Protein AF-A0ABD1GM63-F1 (afdb_monomer_lite)

Sequence (135 aa):
MFGDVVAFDFKYNTNMYCMIFTQFTGKDNHGKPVTFAAGFCNTDRLCDFANGIKDLYNSLESGTTPTYALDKRRMVEDFYGMARLELVEVHPPEVVKTKGSYSSKGSRIISQREKAISEFNKPLRMCDMPRAWPS

Radius of gyration: 27.76 Å; chains: 1; bounding box: 58×45×94 Å

Structure (mmCIF, N/CA/C/O backbone):
data_AF-A0ABD1GM63-F1
#
_entry.id   AF-A0ABD1GM63-F1
#
loop_
_atom_site.group_PDB
_atom_site.id
_atom_site.type_symbol
_atom_site.label_atom_id
_atom_site.label_alt_id
_atom_site.label_comp_id
_atom_site.label_asym_id
_atom_site.label_entity_id
_atom_site.label_seq_id
_atom_site.pdbx_PDB_ins_code
_atom_site.Cartn_x
_atom_site.Cartn_y
_atom_site.Cartn_z
_atom_site.occupancy
_atom_site.B_iso_or_equiv
_atom_site.auth_seq_id
_atom_site.auth_comp_id
_atom_site.auth_asym_id
_atom_site.auth_atom_id
_atom_site.pdbx_PDB_model_num
ATOM 1 N N . MET A 1 1 ? 12.133 14.210 12.722 1.00 48.16 1 MET A N 1
ATOM 2 C CA . MET A 1 1 ? 10.897 13.471 13.047 1.00 48.16 1 MET A CA 1
ATOM 3 C C . MET A 1 1 ? 10.326 13.076 11.695 1.00 48.16 1 MET A C 1
ATOM 5 O O . MET A 1 1 ? 10.149 13.961 10.872 1.00 48.16 1 MET A O 1
ATOM 9 N N . PHE A 1 2 ? 10.212 11.783 11.386 1.00 51.69 2 PHE A N 1
ATOM 10 C CA . PHE A 1 2 ? 9.566 11.355 10.138 1.00 51.69 2 PHE A CA 1
ATOM 11 C C . PHE A 1 2 ? 8.051 11.535 10.311 1.00 51.69 2 PHE A C 1
ATOM 13 O O . PHE A 1 2 ? 7.545 11.158 11.364 1.00 51.69 2 PHE A O 1
ATOM 20 N N . GLY A 1 3 ? 7.332 12.038 9.303 1.00 53.75 3 GLY A N 1
ATOM 21 C CA . GLY A 1 3 ? 5.889 11.767 9.225 1.00 53.75 3 GLY A CA 1
ATOM 22 C C . GLY A 1 3 ? 4.884 12.885 9.523 1.00 53.75 3 GLY A C 1
ATOM 23 O O . GLY A 1 3 ? 3.779 12.554 9.930 1.00 53.75 3 GLY A O 1
ATOM 24 N N . ASP A 1 4 ? 5.166 14.157 9.222 1.00 62.22 4 ASP A N 1
ATOM 25 C CA . ASP A 1 4 ? 4.093 15.181 9.211 1.00 62.22 4 ASP A CA 1
ATOM 26 C C . ASP A 1 4 ? 3.031 14.916 8.127 1.00 62.22 4 ASP A C 1
ATOM 28 O O . ASP A 1 4 ? 1.899 15.386 8.211 1.00 62.22 4 ASP A O 1
ATOM 32 N N . VAL A 1 5 ? 3.393 14.162 7.084 1.00 60.00 5 VAL A N 1
ATOM 33 C CA . VAL A 1 5 ? 2.495 13.804 5.985 1.00 60.00 5 VAL A CA 1
ATOM 34 C C . VAL A 1 5 ? 2.715 12.344 5.614 1.00 60.00 5 VAL A C 1
ATOM 36 O O . VAL A 1 5 ? 3.829 11.947 5.259 1.00 60.00 5 VAL A O 1
ATOM 39 N N . VAL A 1 6 ? 1.635 11.567 5.657 1.00 67.94 6 VAL A N 1
ATOM 40 C CA . VAL A 1 6 ? 1.558 10.207 5.120 1.00 67.94 6 VAL A CA 1
ATOM 41 C C . VAL A 1 6 ? 0.610 10.224 3.926 1.00 67.94 6 VAL A C 1
ATOM 43 O O . VAL A 1 6 ? -0.520 10.693 4.029 1.00 67.94 6 VAL A O 1
ATOM 46 N N . ALA A 1 7 ? 1.077 9.723 2.787 1.00 68.44 7 ALA A N 1
ATOM 47 C CA . ALA A 1 7 ? 0.299 9.571 1.568 1.00 68.44 7 ALA A CA 1
ATOM 48 C C . ALA A 1 7 ? 0.040 8.089 1.277 1.00 68.44 7 ALA A C 1
ATOM 50 O O . ALA A 1 7 ? 0.930 7.244 1.429 1.00 68.44 7 ALA A O 1
ATOM 51 N N . PHE A 1 8 ? -1.181 7.812 0.821 1.00 67.56 8 PHE A N 1
ATOM 52 C CA . PHE A 1 8 ? -1.679 6.492 0.455 1.00 67.56 8 PHE A CA 1
ATOM 53 C C . PHE A 1 8 ? -2.040 6.468 -1.029 1.00 67.56 8 PHE A C 1
ATOM 55 O O . PHE A 1 8 ? -2.782 7.330 -1.496 1.00 67.56 8 PHE A O 1
ATOM 62 N N . ASP A 1 9 ? -1.525 5.479 -1.758 1.00 72.06 9 ASP A N 1
ATOM 63 C CA . ASP A 1 9 ? -1.809 5.264 -3.181 1.00 72.06 9 ASP A CA 1
ATOM 64 C C . ASP A 1 9 ? -2.231 3.807 -3.406 1.00 72.06 9 ASP A C 1
ATOM 66 O O . ASP A 1 9 ? -1.464 2.885 -3.108 1.00 72.06 9 ASP A O 1
ATOM 70 N N . PHE A 1 10 ? -3.444 3.607 -3.931 1.00 66.25 10 PHE A N 1
ATOM 71 C CA . PHE A 1 10 ? -3.928 2.308 -4.393 1.00 66.25 10 PHE A CA 1
ATOM 72 C C . PHE A 1 10 ? -3.545 2.143 -5.861 1.00 66.25 10 PHE A C 1
ATOM 74 O O . PHE A 1 10 ? -3.997 2.904 -6.718 1.00 66.25 10 PHE A O 1
ATOM 81 N N . LYS A 1 11 ? -2.754 1.121 -6.197 1.00 67.56 11 LYS A N 1
ATOM 82 C CA . LYS A 1 11 ? -2.546 0.799 -7.612 1.00 67.56 11 LYS A CA 1
ATOM 83 C C . LYS A 1 11 ? -3.764 0.031 -8.112 1.00 67.56 11 LYS A C 1
ATOM 85 O O . LYS A 1 11 ? -3.974 -1.099 -7.695 1.00 67.56 11 LYS A O 1
ATOM 90 N N . TYR A 1 12 ? -4.529 0.632 -9.028 1.00 53.88 12 TYR A N 1
ATOM 91 C CA . TYR A 1 12 ? -5.763 0.082 -9.626 1.00 53.88 12 TYR A CA 1
ATOM 92 C C . TYR A 1 12 ? -5.629 -1.306 -10.277 1.00 53.88 12 TYR A C 1
ATOM 94 O O . TYR A 1 12 ? -6.626 -1.879 -10.702 1.00 53.88 12 TYR A O 1
ATOM 102 N N . ASN A 1 13 ? -4.415 -1.849 -10.383 1.00 61.97 13 ASN A N 1
ATOM 103 C CA . ASN A 1 13 ? -4.206 -3.185 -10.906 1.00 61.97 13 ASN A CA 1
ATOM 104 C C . ASN A 1 13 ? -4.239 -4.201 -9.760 1.00 61.97 13 ASN A C 1
ATOM 106 O O . ASN A 1 13 ? -3.338 -4.228 -8.917 1.00 61.97 13 ASN A O 1
ATOM 110 N N . THR A 1 14 ? -5.271 -5.038 -9.740 1.00 63.94 14 THR A N 1
ATOM 111 C CA . THR A 1 14 ? -5.342 -6.184 -8.837 1.00 63.94 14 THR A CA 1
ATOM 112 C C . THR A 1 14 ? -4.420 -7.294 -9.338 1.00 63.94 14 THR A C 1
ATOM 114 O O . THR A 1 14 ? -4.424 -7.623 -10.523 1.00 63.94 14 THR A O 1
ATOM 117 N N . ASN A 1 15 ? -3.633 -7.901 -8.448 1.00 66.06 15 ASN A N 1
ATOM 118 C CA . ASN A 1 15 ? -2.892 -9.130 -8.772 1.00 66.06 15 ASN A CA 1
ATOM 119 C C . ASN A 1 15 ? -3.883 -10.268 -9.139 1.00 66.06 15 ASN A C 1
ATOM 121 O O . ASN A 1 15 ? -5.079 -10.143 -8.895 1.00 66.06 15 ASN A O 1
ATOM 125 N N . MET A 1 16 ? -3.399 -11.408 -9.642 1.00 61.25 16 MET A N 1
ATOM 126 C CA . MET A 1 16 ? -4.153 -12.651 -9.902 1.00 61.25 16 MET A CA 1
ATOM 127 C C . MET A 1 16 ? -4.984 -13.145 -8.702 1.00 61.25 16 MET A C 1
ATOM 129 O O . MET A 1 16 ? -5.857 -13.986 -8.863 1.00 61.25 16 MET A O 1
ATOM 133 N N . TYR A 1 17 ? -4.717 -12.611 -7.509 1.00 64.88 17 TYR A N 1
ATOM 134 C CA . TYR A 1 17 ? -5.452 -12.864 -6.270 1.00 64.88 17 TYR A CA 1
ATOM 135 C C . TYR A 1 17 ? -6.553 -11.825 -5.975 1.00 64.88 17 TYR A C 1
ATOM 137 O O . TYR A 1 17 ? -7.042 -11.764 -4.854 1.00 64.88 17 TYR A O 1
ATOM 145 N N . CYS A 1 18 ? -6.904 -10.961 -6.934 1.00 67.75 18 CYS A N 1
ATOM 146 C CA . CYS A 1 18 ? -7.885 -9.874 -6.785 1.00 67.75 18 CYS A CA 1
ATOM 147 C C . CYS A 1 18 ? -7.564 -8.854 -5.671 1.00 67.75 18 CYS A C 1
ATOM 149 O O . CYS A 1 18 ? -8.436 -8.123 -5.207 1.00 67.75 18 CYS A O 1
ATOM 151 N N . MET A 1 19 ? -6.295 -8.758 -5.262 1.00 71.38 19 MET A N 1
ATOM 152 C CA . MET A 1 19 ? -5.853 -7.832 -4.215 1.00 71.38 19 MET A CA 1
ATOM 153 C C . MET A 1 19 ? -5.222 -6.576 -4.808 1.00 71.38 19 MET A C 1
ATOM 155 O O . MET A 1 19 ? -4.378 -6.657 -5.704 1.00 71.38 19 MET A O 1
ATOM 159 N N . ILE A 1 20 ? -5.584 -5.425 -4.252 1.00 77.00 20 ILE A N 1
ATOM 160 C CA . ILE A 1 20 ? -5.011 -4.113 -4.535 1.00 77.00 20 ILE A CA 1
ATOM 161 C C . ILE A 1 20 ? -3.751 -3.930 -3.689 1.00 77.00 20 ILE A C 1
ATOM 163 O O . ILE A 1 20 ? -3.777 -4.097 -2.472 1.00 77.00 20 ILE A O 1
ATOM 167 N N . PHE A 1 21 ? -2.643 -3.554 -4.322 1.00 77.38 21 PHE A N 1
ATOM 168 C CA . PHE A 1 21 ? -1.436 -3.144 -3.606 1.00 77.38 21 PHE A CA 1
ATOM 169 C C . PHE A 1 21 ? -1.561 -1.692 -3.130 1.00 77.38 21 PHE A C 1
ATOM 171 O O . PHE A 1 21 ? -1.902 -0.800 -3.915 1.00 77.38 21 PHE A O 1
ATOM 178 N N . THR A 1 22 ? -1.236 -1.458 -1.861 1.00 75.88 22 THR A N 1
ATOM 179 C CA . THR A 1 22 ? -1.222 -0.139 -1.227 1.00 75.88 22 THR A CA 1
ATOM 180 C C . THR A 1 22 ? 0.145 0.148 -0.614 1.00 75.88 22 THR A C 1
ATOM 182 O O . THR A 1 22 ? 0.702 -0.670 0.118 1.00 75.88 22 THR A O 1
ATOM 185 N N . GLN A 1 23 ? 0.712 1.309 -0.935 1.00 82.25 23 GLN A N 1
ATOM 186 C CA . GLN A 1 23 ? 1.989 1.772 -0.389 1.00 82.25 23 GLN A CA 1
ATOM 187 C C . GLN A 1 23 ? 1.772 2.963 0.543 1.00 82.25 23 GLN A C 1
ATOM 189 O O . GLN A 1 23 ? 1.027 3.887 0.220 1.00 82.25 23 GLN A O 1
ATOM 194 N N . PHE A 1 24 ? 2.481 2.962 1.668 1.00 81.81 24 PHE A N 1
ATOM 195 C CA . PHE A 1 24 ? 2.481 4.034 2.653 1.00 81.81 24 PHE A CA 1
ATOM 196 C C . PHE A 1 24 ? 3.764 4.833 2.470 1.00 81.81 24 PHE A C 1
ATOM 198 O O . PHE A 1 24 ? 4.866 4.337 2.733 1.00 81.81 24 PHE A O 1
ATOM 205 N N . THR A 1 25 ? 3.621 6.060 1.981 1.00 83.06 25 THR A N 1
ATOM 206 C CA . THR A 1 25 ? 4.757 6.937 1.685 1.00 83.06 25 THR A CA 1
ATOM 207 C C . THR A 1 25 ? 4.742 8.129 2.627 1.00 83.06 25 THR A C 1
ATOM 209 O O . THR A 1 25 ? 3.717 8.778 2.794 1.00 83.06 25 THR A O 1
ATOM 212 N N . GLY A 1 26 ? 5.878 8.430 3.240 1.00 84.44 26 GLY A N 1
ATOM 213 C CA . GLY A 1 26 ? 6.093 9.625 4.051 1.00 84.44 26 GLY A CA 1
ATOM 214 C C . GLY A 1 26 ? 7.189 10.490 3.458 1.00 84.44 26 GLY A C 1
ATOM 215 O O . GLY A 1 26 ? 7.734 10.179 2.399 1.00 84.44 26 GLY A O 1
ATOM 216 N N . LYS A 1 27 ? 7.545 11.565 4.156 1.00 83.00 27 LYS A N 1
ATOM 217 C CA . LYS A 1 27 ? 8.758 12.334 3.864 1.00 83.00 27 LYS A CA 1
ATOM 218 C C . LYS A 1 27 ? 9.845 12.031 4.888 1.00 83.00 27 LYS A C 1
ATOM 220 O O . LYS A 1 27 ? 9.564 11.939 6.083 1.00 83.00 27 LYS A O 1
ATOM 225 N N . ASP A 1 28 ? 11.074 11.879 4.408 1.00 82.25 28 ASP A N 1
ATOM 226 C CA . ASP A 1 28 ? 12.260 11.860 5.258 1.00 82.25 28 ASP A CA 1
ATOM 227 C C . ASP A 1 28 ? 12.638 13.274 5.734 1.00 82.25 28 ASP A C 1
ATOM 229 O O . ASP A 1 28 ? 12.048 14.276 5.323 1.00 82.25 28 ASP A O 1
ATOM 233 N N . ASN A 1 29 ? 13.653 13.370 6.597 1.00 82.75 29 ASN A N 1
ATOM 234 C CA . ASN A 1 29 ? 14.139 14.659 7.108 1.00 82.75 29 ASN A CA 1
ATOM 235 C C . ASN A 1 29 ? 14.757 15.560 6.011 1.00 82.75 29 ASN A C 1
ATOM 237 O O . ASN A 1 29 ? 15.008 16.736 6.257 1.00 82.75 29 ASN A O 1
ATOM 241 N N . HIS A 1 30 ? 15.011 15.032 4.811 1.00 85.25 30 HIS A N 1
ATOM 242 C CA . HIS A 1 30 ? 15.474 15.782 3.642 1.00 85.25 30 HIS A CA 1
ATOM 243 C C . HIS A 1 30 ? 14.319 16.161 2.699 1.00 85.25 30 HIS A C 1
ATOM 245 O O . HIS A 1 30 ? 14.560 16.673 1.605 1.00 85.25 30 HIS A O 1
ATOM 251 N N . GLY A 1 31 ? 13.070 15.897 3.097 1.00 80.25 31 GLY A N 1
ATOM 252 C CA . GLY A 1 31 ? 11.873 16.149 2.301 1.00 80.25 31 GLY A CA 1
ATOM 253 C C . GLY A 1 31 ? 11.671 15.172 1.140 1.00 80.25 31 GLY A C 1
ATOM 254 O O . GLY A 1 31 ? 10.795 15.410 0.304 1.00 80.25 31 GLY A O 1
ATOM 255 N N . LYS A 1 32 ? 12.451 14.089 1.063 1.00 82.62 32 LYS A N 1
ATOM 256 C CA . LYS A 1 32 ? 12.351 13.066 0.017 1.00 82.62 32 LYS A CA 1
ATOM 257 C C . LYS A 1 32 ? 11.262 12.049 0.368 1.00 82.62 32 LYS A C 1
ATOM 259 O O . LYS A 1 32 ? 11.112 11.706 1.541 1.00 82.62 32 LYS A O 1
ATOM 264 N N . PRO A 1 33 ? 10.505 11.547 -0.622 1.00 83.69 33 PRO A N 1
ATOM 265 C CA . PRO A 1 33 ? 9.514 10.509 -0.377 1.00 83.69 33 PRO A CA 1
ATOM 266 C C . PRO A 1 33 ? 10.198 9.206 0.056 1.00 83.69 33 PRO A C 1
ATOM 268 O O . PRO A 1 33 ? 11.152 8.758 -0.580 1.00 83.69 33 PRO A O 1
ATOM 271 N N . VAL A 1 34 ? 9.688 8.587 1.117 1.00 82.44 34 VAL A N 1
ATOM 272 C CA . VAL A 1 34 ? 10.154 7.303 1.647 1.00 82.44 34 VAL A CA 1
ATOM 273 C C . VAL A 1 34 ? 8.963 6.379 1.870 1.00 82.44 34 VAL A C 1
ATOM 275 O O . VAL A 1 34 ? 8.009 6.739 2.557 1.00 82.44 34 VAL A O 1
ATOM 278 N N . THR A 1 35 ? 8.995 5.184 1.287 1.00 82.62 35 THR A N 1
ATOM 279 C CA . THR A 1 35 ? 8.004 4.141 1.575 1.00 82.62 35 THR A CA 1
ATOM 280 C C . THR A 1 35 ? 8.422 3.404 2.840 1.00 82.62 35 THR A C 1
ATOM 282 O O . THR A 1 35 ? 9.508 2.831 2.881 1.00 82.62 35 THR A O 1
ATOM 285 N N . PHE A 1 36 ? 7.581 3.424 3.872 1.00 81.06 36 PHE A N 1
ATOM 286 C CA . PHE A 1 36 ? 7.879 2.786 5.163 1.00 81.06 36 PHE A CA 1
ATOM 287 C C . PHE A 1 36 ? 6.961 1.600 5.477 1.00 81.06 36 PHE A C 1
ATOM 289 O O . PHE A 1 36 ? 7.308 0.768 6.311 1.00 81.06 36 PHE A O 1
ATOM 296 N N . ALA A 1 37 ? 5.821 1.487 4.794 1.00 77.94 37 ALA A N 1
ATOM 297 C CA . ALA A 1 37 ? 4.958 0.316 4.863 1.00 77.94 37 ALA A CA 1
ATOM 298 C C . ALA A 1 37 ? 4.301 0.041 3.506 1.00 77.94 37 ALA A C 1
ATOM 300 O O . ALA A 1 37 ? 4.179 0.924 2.654 1.00 77.94 37 ALA A O 1
ATOM 301 N N . ALA A 1 38 ? 3.877 -1.201 3.306 1.00 80.06 38 ALA A N 1
ATOM 302 C CA . ALA A 1 38 ? 3.067 -1.615 2.174 1.00 80.06 38 ALA A CA 1
ATOM 303 C C . ALA A 1 38 ? 2.095 -2.701 2.632 1.00 80.06 38 ALA A C 1
ATOM 305 O O . ALA A 1 38 ? 2.412 -3.496 3.516 1.00 80.06 38 ALA A O 1
ATOM 306 N N . GLY A 1 39 ? 0.918 -2.723 2.028 1.00 75.94 39 GLY A N 1
ATOM 307 C CA . GLY A 1 39 ? -0.115 -3.708 2.284 1.00 75.94 39 GLY A CA 1
ATOM 308 C C . GLY A 1 39 ? -0.728 -4.194 0.983 1.00 75.94 39 GLY A C 1
ATOM 309 O O . GLY A 1 39 ? -0.621 -3.559 -0.067 1.00 75.94 39 GLY A O 1
ATOM 310 N N . PHE A 1 40 ? -1.400 -5.328 1.069 1.00 75.31 40 PHE A N 1
ATOM 311 C CA . PHE A 1 40 ? -2.410 -5.700 0.095 1.00 75.31 40 PHE A CA 1
ATOM 312 C C . PHE A 1 40 ? -3.769 -5.375 0.713 1.00 75.31 40 PHE A C 1
ATOM 314 O O . PHE A 1 40 ? -3.889 -5.287 1.933 1.00 75.31 40 PHE A O 1
ATOM 321 N N . CYS A 1 41 ? -4.789 -5.169 -0.103 1.00 71.38 41 CYS A N 1
ATOM 322 C CA . CYS A 1 41 ? -6.158 -4.992 0.349 1.00 71.38 41 CYS A CA 1
ATOM 323 C C . CYS A 1 41 ? -7.084 -5.688 -0.641 1.00 71.38 41 CYS A C 1
ATOM 325 O O . CYS A 1 41 ? -6.919 -5.536 -1.850 1.00 71.38 41 CYS A O 1
ATOM 327 N N . ASN A 1 42 ? -8.029 -6.479 -0.144 1.00 71.31 42 ASN A N 1
ATOM 328 C CA . ASN A 1 42 ? -9.052 -7.052 -1.003 1.00 71.31 42 ASN A CA 1
ATOM 329 C C . ASN A 1 42 ? -10.145 -6.002 -1.255 1.00 71.31 42 ASN A C 1
ATOM 331 O O . ASN A 1 42 ? -10.518 -5.278 -0.332 1.00 71.31 42 ASN A O 1
ATOM 335 N N . THR A 1 43 ? -10.644 -5.907 -2.487 1.00 68.38 43 THR A N 1
ATOM 336 C CA . THR A 1 43 ? -11.649 -4.898 -2.884 1.00 68.38 43 THR A CA 1
ATOM 337 C C . THR A 1 43 ? -12.905 -4.964 -2.019 1.00 68.38 43 THR A C 1
ATOM 339 O O . THR A 1 43 ? -13.383 -3.934 -1.549 1.00 68.38 43 THR A O 1
ATOM 342 N N . ASP A 1 44 ? -13.353 -6.177 -1.702 1.00 71.50 44 ASP A N 1
ATOM 343 C CA . ASP A 1 44 ? -14.523 -6.431 -0.855 1.00 71.50 44 ASP A CA 1
ATOM 344 C C . ASP A 1 44 ? -14.322 -6.025 0.615 1.00 71.50 44 ASP A C 1
ATOM 346 O O . ASP A 1 44 ? -15.283 -5.933 1.374 1.00 71.50 44 ASP A O 1
ATOM 350 N N . ARG A 1 45 ? -13.073 -5.782 1.035 1.00 68.25 45 ARG A N 1
ATOM 351 C CA . ARG A 1 45 ? -12.684 -5.521 2.432 1.00 68.25 45 ARG A CA 1
ATOM 352 C C . ARG A 1 45 ? -11.961 -4.188 2.622 1.00 68.25 45 ARG A C 1
ATOM 354 O O . ARG A 1 45 ? -11.249 -3.986 3.605 1.00 68.25 45 ARG A O 1
ATOM 361 N N . LEU A 1 46 ? -12.163 -3.248 1.696 1.00 72.75 46 LEU A N 1
ATOM 362 C CA . LEU A 1 46 ? -11.630 -1.884 1.799 1.00 72.75 46 LEU A CA 1
ATOM 363 C C . LEU A 1 46 ? -12.115 -1.167 3.068 1.00 72.75 46 LEU A C 1
ATOM 365 O O . LEU A 1 46 ? -11.338 -0.451 3.701 1.00 72.75 46 LEU A O 1
ATOM 369 N N . CYS A 1 47 ? -13.373 -1.383 3.466 1.00 70.44 47 CYS A N 1
ATOM 370 C CA . CYS A 1 47 ? -13.922 -0.824 4.702 1.00 70.44 47 CYS A CA 1
ATOM 371 C C . CYS A 1 47 ? -13.221 -1.381 5.947 1.00 70.44 47 CYS A C 1
ATOM 373 O O . CYS A 1 47 ? -12.862 -0.607 6.831 1.00 70.44 47 CYS A O 1
ATOM 375 N N . ASP A 1 48 ? -12.957 -2.688 5.993 1.00 74.19 48 ASP A N 1
ATOM 376 C CA . ASP A 1 48 ? -12.255 -3.325 7.115 1.00 74.19 48 ASP A CA 1
ATOM 377 C C . ASP A 1 48 ? -10.814 -2.824 7.226 1.00 74.19 48 ASP A C 1
ATOM 379 O O . ASP A 1 48 ? -10.323 -2.549 8.319 1.00 74.19 48 ASP A O 1
ATOM 383 N N . PHE A 1 49 ? -10.149 -2.626 6.087 1.00 72.88 49 PHE A N 1
ATOM 384 C CA . PHE A 1 49 ? -8.814 -2.037 6.043 1.00 72.88 49 PHE A CA 1
ATOM 385 C C . PHE A 1 49 ? -8.803 -0.591 6.563 1.00 72.88 49 PHE A C 1
ATOM 387 O O . PHE A 1 49 ? -7.940 -0.229 7.363 1.00 72.88 49 PHE A O 1
ATOM 394 N N . ALA A 1 50 ? -9.775 0.229 6.154 1.00 76.81 50 ALA A N 1
ATOM 395 C CA . ALA A 1 50 ? -9.912 1.601 6.641 1.00 76.81 50 ALA A CA 1
ATOM 396 C C . ALA A 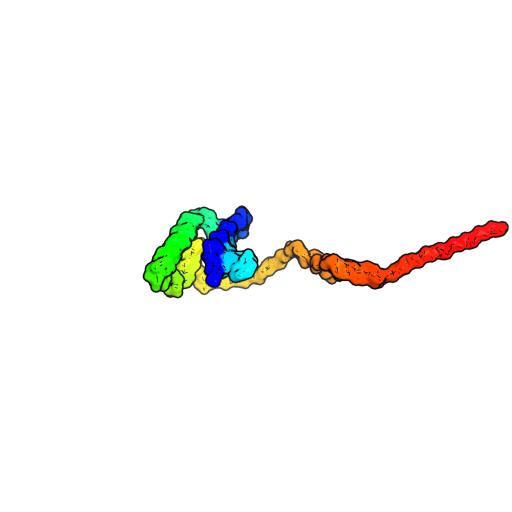1 50 ? -10.201 1.649 8.151 1.00 76.81 50 ALA A C 1
ATOM 398 O O . ALA A 1 50 ? -9.603 2.456 8.866 1.00 76.81 50 ALA A O 1
ATOM 399 N N . ASN A 1 51 ? -11.060 0.754 8.645 1.00 77.06 51 ASN A N 1
ATOM 400 C CA . ASN A 1 51 ? -11.329 0.603 10.074 1.00 77.06 51 ASN A CA 1
ATOM 401 C C . ASN A 1 51 ? -10.063 0.181 10.832 1.00 77.06 51 ASN A C 1
ATOM 403 O O . ASN A 1 51 ? -9.731 0.798 11.837 1.00 77.06 51 ASN A O 1
ATOM 407 N N . GLY A 1 52 ? -9.279 -0.757 10.292 1.00 76.62 52 GLY A N 1
ATOM 408 C CA . GLY A 1 52 ? -8.001 -1.164 10.877 1.00 76.62 52 GLY A CA 1
ATOM 409 C C . GLY A 1 52 ? -6.980 -0.025 10.983 1.00 76.62 52 GLY A C 1
ATOM 410 O O . GLY A 1 52 ? -6.286 0.084 11.992 1.00 76.62 52 GLY A O 1
ATOM 411 N N . ILE A 1 53 ? -6.909 0.871 9.988 1.00 76.94 53 ILE A N 1
ATOM 412 C CA . ILE A 1 53 ? -6.068 2.082 10.062 1.00 76.94 53 ILE A CA 1
ATOM 413 C C . ILE A 1 53 ? -6.572 3.038 11.149 1.00 76.94 53 ILE A C 1
ATOM 415 O O . ILE A 1 53 ? -5.772 3.634 11.872 1.00 76.94 53 ILE A O 1
ATOM 419 N N . LYS A 1 54 ? -7.892 3.186 11.280 1.00 80.12 54 LYS A N 1
ATOM 420 C CA . LYS A 1 54 ? -8.506 4.037 12.302 1.00 80.12 54 LYS A CA 1
ATOM 421 C C . LYS A 1 54 ? -8.247 3.503 13.712 1.00 80.12 54 LYS A C 1
ATOM 423 O O . LYS A 1 54 ? -7.902 4.274 14.603 1.00 80.12 54 LYS A O 1
ATOM 428 N N . ASP A 1 55 ? -8.336 2.192 13.898 1.00 80.19 55 ASP A N 1
ATOM 429 C CA . ASP A 1 55 ? -8.038 1.533 15.169 1.00 80.19 55 ASP A CA 1
ATOM 430 C C . ASP A 1 55 ? -6.557 1.668 15.535 1.00 80.19 55 ASP A C 1
ATOM 432 O O . ASP A 1 55 ? -6.227 2.001 16.673 1.00 80.19 55 ASP A O 1
ATOM 436 N N . LEU A 1 56 ? -5.665 1.510 14.552 1.00 75.00 56 LEU A N 1
ATOM 437 C CA . LEU A 1 56 ? -4.232 1.784 14.688 1.00 75.00 56 LEU A CA 1
ATOM 438 C C . LEU A 1 56 ? -3.959 3.214 15.168 1.00 75.00 56 LEU A C 1
ATOM 440 O O . LEU A 1 56 ? -3.158 3.407 16.081 1.00 75.00 56 LEU A O 1
ATOM 444 N N . TYR A 1 57 ? -4.631 4.203 14.576 1.00 80.38 57 TYR A N 1
ATOM 445 C CA . TYR A 1 57 ? -4.507 5.607 14.967 1.00 80.38 57 TYR A CA 1
ATOM 446 C C . TYR A 1 57 ? -4.949 5.826 16.423 1.00 80.38 57 TYR A C 1
ATOM 448 O O . TYR A 1 57 ? -4.200 6.383 17.224 1.00 80.38 57 TYR A O 1
ATOM 456 N N . ASN A 1 58 ? -6.115 5.295 16.799 1.00 81.56 58 ASN A N 1
ATOM 457 C CA . ASN A 1 58 ? -6.642 5.405 18.161 1.00 81.56 58 ASN A CA 1
ATOM 458 C C . ASN A 1 58 ? -5.744 4.698 19.194 1.00 81.56 58 ASN A C 1
ATOM 460 O O . ASN A 1 58 ? -5.567 5.181 20.315 1.00 81.56 58 ASN A O 1
ATOM 464 N N . SER A 1 59 ? -5.160 3.547 18.847 1.00 77.19 59 SER A N 1
ATOM 465 C CA . SER A 1 59 ? -4.213 2.850 19.727 1.00 77.19 59 SER A CA 1
ATOM 466 C C . SER A 1 59 ? -2.878 3.583 19.860 1.00 77.19 59 SER A C 1
ATOM 468 O O . SER A 1 59 ? -2.300 3.596 20.946 1.00 77.19 59 SER A O 1
ATOM 470 N N . LEU A 1 60 ? -2.407 4.229 18.788 1.00 74.31 60 LEU A N 1
ATOM 471 C CA . LEU A 1 60 ? -1.208 5.063 18.823 1.00 74.31 60 LEU A CA 1
ATOM 472 C C . LEU A 1 60 ? -1.405 6.278 19.742 1.00 74.31 60 LEU A C 1
ATOM 474 O O . LEU A 1 60 ? -0.516 6.579 20.534 1.00 74.31 60 LEU A O 1
ATOM 478 N N . GLU A 1 61 ? -2.572 6.929 19.692 1.00 77.19 61 GLU A N 1
ATOM 479 C CA . GLU A 1 61 ? -2.906 8.047 20.588 1.00 77.19 61 GLU A CA 1
ATOM 480 C C . GLU A 1 61 ? -3.090 7.614 22.049 1.00 77.19 61 GLU A C 1
ATOM 482 O O . GLU A 1 61 ? -2.671 8.322 22.963 1.00 77.19 61 GLU A O 1
ATOM 487 N N . SER A 1 62 ? -3.676 6.439 22.290 1.00 76.94 62 SER A N 1
ATOM 488 C CA . SER A 1 62 ? -3.900 5.913 23.646 1.00 76.94 62 SER A CA 1
ATOM 489 C C . SER A 1 62 ? -2.691 5.180 24.244 1.00 76.94 62 SER A C 1
ATOM 491 O O . SER A 1 62 ? -2.785 4.648 25.350 1.00 76.94 62 SER A O 1
ATOM 493 N N . GLY A 1 63 ? -1.553 5.128 23.537 1.00 66.88 63 GLY A N 1
ATOM 494 C CA . GLY A 1 63 ? -0.309 4.505 24.009 1.00 66.88 63 GLY A CA 1
ATOM 495 C C . GLY A 1 63 ? -0.414 2.998 24.269 1.00 66.88 63 GLY A C 1
ATOM 496 O O . GLY A 1 63 ? 0.455 2.417 24.922 1.00 66.88 63 GLY A O 1
ATOM 497 N N . THR A 1 64 ? -1.474 2.355 23.779 1.00 62.22 64 THR A N 1
ATOM 498 C CA . THR A 1 64 ? -1.747 0.938 24.015 1.00 62.22 64 THR A CA 1
ATOM 499 C C . THR A 1 64 ? -1.211 0.129 22.840 1.00 62.22 64 THR A C 1
ATOM 501 O O . THR A 1 64 ? -1.480 0.443 21.681 1.00 62.22 64 THR A O 1
ATOM 504 N N . THR A 1 65 ? -0.428 -0.918 23.119 1.00 55.75 65 THR A N 1
ATOM 505 C CA . THR A 1 65 ? 0.047 -1.819 22.057 1.00 55.75 65 THR A CA 1
ATOM 506 C C . THR A 1 65 ? -1.156 -2.502 21.413 1.00 55.75 65 THR A C 1
ATOM 508 O O . THR A 1 65 ? -1.959 -3.105 22.130 1.00 55.75 65 THR A O 1
ATOM 511 N N . PRO A 1 66 ? -1.343 -2.412 20.090 1.00 56.28 66 PRO A N 1
ATOM 512 C CA . PRO A 1 66 ? -2.610 -2.844 19.543 1.00 56.28 66 PRO A CA 1
ATOM 513 C C . PRO A 1 66 ? -2.583 -4.365 19.369 1.00 56.28 66 PRO A C 1
ATOM 515 O O . PRO A 1 66 ? -1.557 -4.978 19.050 1.00 56.28 66 PRO A O 1
ATOM 518 N N . THR A 1 67 ? -3.730 -4.988 19.624 1.00 53.75 67 THR A N 1
ATOM 519 C CA . THR A 1 67 ? -3.903 -6.437 19.822 1.00 53.75 67 THR A CA 1
ATOM 520 C C . THR A 1 67 ? -3.450 -7.288 18.621 1.00 53.75 67 THR A C 1
ATOM 522 O O . THR A 1 67 ? -3.187 -8.479 18.779 1.00 53.75 67 THR A O 1
ATOM 525 N N . TYR A 1 68 ? -3.255 -6.684 17.439 1.00 56.16 68 TYR A N 1
ATOM 526 C CA . TYR A 1 68 ? -2.739 -7.337 16.226 1.00 56.16 68 TYR A CA 1
ATOM 527 C C . TYR A 1 68 ? -1.375 -8.022 16.394 1.00 56.16 68 TYR A C 1
ATOM 529 O O . TYR A 1 68 ? -1.030 -8.921 15.628 1.00 56.16 68 TYR A O 1
ATOM 537 N N . ALA A 1 69 ? -0.565 -7.614 17.377 1.00 51.78 69 ALA A N 1
ATOM 538 C CA . ALA A 1 69 ? 0.753 -8.206 17.592 1.00 51.78 69 ALA A CA 1
ATOM 539 C C . ALA A 1 69 ? 0.684 -9.632 18.174 1.00 51.78 69 ALA A C 1
ATOM 541 O O . ALA A 1 69 ? 1.659 -10.379 18.062 1.00 51.78 69 ALA A O 1
ATOM 542 N N . LEU A 1 70 ? -0.449 -10.005 18.781 1.00 55.69 70 LEU A N 1
ATOM 543 C CA . LEU A 1 70 ? -0.591 -11.229 19.572 1.00 55.69 70 LEU A CA 1
ATOM 544 C C . LEU A 1 70 ? -0.968 -12.461 18.743 1.00 55.69 70 LEU A C 1
ATOM 546 O O . LEU A 1 70 ? -0.632 -13.570 19.149 1.00 55.69 70 LEU A O 1
ATOM 550 N N . ASP A 1 71 ? -1.601 -12.293 17.578 1.00 67.88 71 ASP A N 1
ATOM 551 C CA . ASP A 1 71 ? -2.029 -13.435 16.764 1.00 67.88 71 ASP A CA 1
ATOM 552 C C . ASP A 1 71 ? -1.908 -13.173 15.258 1.00 67.88 71 ASP A C 1
ATOM 554 O O . ASP A 1 71 ? -2.879 -13.013 14.515 1.00 67.88 71 ASP A O 1
ATOM 558 N N . LYS A 1 72 ? -0.655 -13.168 14.789 1.00 70.06 72 LYS A N 1
ATOM 559 C CA . LYS A 1 72 ? -0.319 -13.052 13.360 1.00 70.06 72 LYS A CA 1
ATOM 560 C C . LYS A 1 72 ? -0.984 -14.137 12.507 1.00 70.06 72 LYS A C 1
ATOM 562 O O . LYS A 1 72 ? -1.126 -13.941 11.306 1.00 70.06 72 LYS A O 1
ATOM 567 N N . ARG A 1 73 ? -1.345 -15.285 13.099 1.00 72.56 73 ARG A N 1
ATOM 568 C CA . ARG A 1 73 ? -2.006 -16.389 12.393 1.00 72.56 73 ARG A CA 1
ATOM 569 C C . ARG A 1 73 ? -3.432 -16.000 12.031 1.00 72.56 73 ARG A C 1
ATOM 571 O O . ARG A 1 73 ? -3.739 -15.960 10.844 1.00 72.56 73 ARG A O 1
ATOM 578 N N . ARG A 1 74 ? -4.246 -15.644 13.030 1.00 73.81 74 ARG A N 1
ATOM 579 C CA . ARG A 1 74 ? -5.641 -15.237 12.807 1.00 73.81 74 ARG A CA 1
ATOM 580 C C . ARG A 1 74 ? -5.755 -14.068 11.852 1.00 73.81 74 ARG A C 1
ATOM 582 O O . ARG A 1 74 ? -6.583 -14.101 10.959 1.00 73.81 74 ARG A O 1
ATOM 589 N N . MET A 1 75 ? -4.866 -13.085 11.966 1.00 72.50 75 MET A N 1
ATOM 590 C CA . MET A 1 75 ? -4.906 -11.938 11.062 1.00 72.50 75 MET A CA 1
ATOM 591 C C . MET A 1 75 ? -4.721 -12.308 9.596 1.00 72.50 75 MET A C 1
ATOM 593 O O . MET A 1 75 ? -5.363 -11.711 8.742 1.00 72.50 75 MET A O 1
ATOM 597 N N . VAL A 1 76 ? -3.840 -13.261 9.287 1.00 73.81 76 VAL A N 1
ATOM 598 C CA . VAL A 1 76 ? -3.650 -13.718 7.906 1.00 73.81 76 VAL A CA 1
ATOM 599 C C . VAL A 1 76 ? -4.918 -14.425 7.430 1.00 73.81 76 VAL A C 1
ATOM 601 O O . VAL A 1 76 ? -5.410 -14.125 6.350 1.00 73.81 76 VAL A O 1
ATOM 604 N N . GLU A 1 77 ? -5.488 -15.309 8.242 1.00 79.62 77 GLU A N 1
ATOM 605 C CA . GLU A 1 77 ? -6.701 -16.053 7.882 1.00 79.62 77 GLU A CA 1
ATOM 606 C C . GLU A 1 77 ? -7.911 -15.138 7.695 1.00 79.62 77 GLU A C 1
ATOM 608 O O . GLU A 1 77 ? -8.594 -15.226 6.674 1.00 79.62 77 GLU A O 1
ATOM 613 N N . ASP A 1 78 ? -8.122 -14.204 8.622 1.00 73.12 78 ASP A N 1
ATOM 614 C CA . ASP A 1 78 ? -9.159 -13.184 8.529 1.00 73.12 78 ASP A CA 1
ATOM 615 C C . ASP A 1 78 ? -8.944 -12.340 7.279 1.00 73.12 78 ASP A C 1
ATOM 617 O O . ASP A 1 78 ? -9.869 -12.174 6.492 1.00 73.12 78 ASP A O 1
ATOM 621 N N . PHE A 1 79 ? -7.725 -11.858 7.038 1.00 67.69 79 PHE A N 1
ATOM 622 C CA . PHE A 1 79 ? -7.419 -10.984 5.910 1.00 67.69 79 PHE A CA 1
ATOM 623 C C . PHE A 1 79 ? -7.638 -11.656 4.546 1.00 67.69 79 PHE A C 1
ATOM 625 O O . PHE A 1 79 ? -8.217 -11.044 3.645 1.00 67.69 79 PHE A O 1
ATOM 632 N N . TYR A 1 80 ? -7.226 -12.915 4.392 1.00 69.75 80 TYR A N 1
ATOM 633 C CA . TYR A 1 80 ? -7.453 -13.684 3.164 1.00 69.75 80 TYR A CA 1
ATOM 634 C C . TYR A 1 80 ? -8.841 -14.350 3.115 1.00 69.75 80 TYR A C 1
ATOM 636 O O . TYR A 1 80 ? -9.225 -14.857 2.065 1.00 69.75 80 TYR A O 1
ATOM 644 N N . GLY A 1 81 ? -9.606 -14.338 4.213 1.00 69.12 81 GLY A N 1
ATOM 645 C CA . GLY A 1 81 ? -10.916 -14.988 4.325 1.00 69.12 81 GLY A CA 1
ATOM 646 C C . GLY A 1 81 ? -10.866 -16.512 4.217 1.00 69.12 81 GLY A C 1
ATOM 647 O O . GLY A 1 81 ? -11.881 -17.138 3.927 1.00 69.12 81 GLY A O 1
ATOM 648 N N . MET A 1 82 ? -9.685 -17.097 4.404 1.00 68.06 82 MET A N 1
ATOM 649 C CA . MET A 1 82 ? -9.403 -18.510 4.185 1.00 68.06 82 MET A CA 1
ATOM 650 C C . MET A 1 82 ? -8.549 -19.011 5.343 1.00 68.06 82 MET A C 1
ATOM 652 O O . MET A 1 82 ? -7.519 -18.413 5.660 1.00 68.06 82 MET A O 1
ATOM 656 N N . ALA A 1 83 ? -8.954 -20.125 5.952 1.00 77.19 83 ALA A N 1
ATOM 657 C CA . ALA A 1 83 ? -8.124 -20.800 6.941 1.00 77.19 83 ALA A CA 1
ATOM 658 C C . ALA A 1 83 ? -6.825 -21.280 6.281 1.00 77.19 83 ALA A C 1
ATOM 660 O O . ALA A 1 83 ? -6.822 -21.748 5.136 1.00 77.19 83 ALA A O 1
ATOM 661 N N . ARG A 1 84 ? -5.704 -21.166 6.995 1.00 69.81 84 ARG A N 1
ATOM 662 C CA . ARG A 1 84 ? -4.420 -21.628 6.480 1.00 69.81 84 ARG A CA 1
ATOM 663 C C . ARG A 1 84 ? -4.443 -23.155 6.395 1.00 69.81 84 ARG A C 1
ATOM 665 O O . ARG A 1 84 ? -4.669 -23.830 7.393 1.00 69.81 84 ARG A O 1
ATOM 672 N N . LEU A 1 85 ? -4.150 -23.698 5.216 1.00 75.06 85 LEU A N 1
ATOM 673 C CA . LEU A 1 85 ? -4.016 -25.144 5.021 1.00 75.06 85 LEU A CA 1
ATOM 674 C C . LEU A 1 85 ? -2.845 -25.689 5.862 1.00 75.06 85 LEU A C 1
ATOM 676 O O . LEU A 1 85 ? -1.756 -25.108 5.856 1.00 75.06 85 LEU A O 1
ATOM 680 N N . GLU A 1 86 ? -3.053 -26.806 6.571 1.00 80.81 86 GLU A N 1
ATOM 681 C CA . GLU A 1 86 ? -1.994 -27.471 7.355 1.00 80.81 86 GLU A CA 1
ATOM 682 C C . GLU A 1 86 ? -0.868 -28.021 6.469 1.00 80.81 86 GLU A C 1
ATOM 684 O O . GLU A 1 86 ? 0.290 -28.050 6.890 1.00 80.81 86 GLU A O 1
ATOM 689 N N . LEU A 1 87 ? -1.194 -28.395 5.228 1.00 80.12 87 LEU A N 1
ATOM 690 C CA . LEU A 1 87 ? -0.252 -28.894 4.235 1.00 80.12 87 LEU A CA 1
ATOM 691 C C . LEU A 1 87 ? -0.330 -28.036 2.969 1.00 80.12 87 LEU A C 1
ATOM 693 O O . LEU A 1 87 ? -1.396 -27.879 2.377 1.00 80.12 87 LEU A O 1
ATOM 697 N N . VAL A 1 88 ? 0.813 -27.489 2.556 1.00 79.31 88 VAL A N 1
ATOM 698 C CA . VAL A 1 88 ? 0.962 -26.764 1.290 1.00 79.31 88 VAL A CA 1
ATOM 699 C C . VAL A 1 88 ? 1.833 -27.610 0.372 1.00 79.31 88 VAL A C 1
ATOM 701 O O . VAL A 1 88 ? 3.014 -27.811 0.651 1.00 79.31 88 VAL A O 1
ATOM 704 N N . GLU A 1 89 ? 1.258 -28.098 -0.724 1.00 81.81 89 GLU A N 1
ATOM 705 C CA . GLU A 1 89 ? 2.021 -28.713 -1.807 1.00 81.81 89 GLU A CA 1
ATOM 706 C C . GLU A 1 89 ? 2.608 -27.595 -2.679 1.00 81.81 89 GLU A C 1
ATOM 708 O O . GLU A 1 89 ? 1.892 -26.870 -3.370 1.00 81.81 89 GLU A O 1
ATOM 713 N N . VAL A 1 90 ? 3.922 -27.382 -2.577 1.00 78.31 90 VAL A N 1
ATOM 714 C CA . VAL A 1 90 ? 4.614 -26.330 -3.331 1.00 78.31 90 VAL A CA 1
ATOM 715 C C . VAL A 1 90 ? 5.041 -26.894 -4.679 1.00 78.31 90 VAL A C 1
ATOM 717 O O . VAL A 1 90 ? 6.017 -27.639 -4.768 1.00 78.31 90 VAL A O 1
ATOM 720 N N . HIS A 1 91 ? 4.340 -26.510 -5.742 1.00 75.19 91 HIS A N 1
ATOM 721 C CA . HIS A 1 91 ? 4.814 -26.766 -7.097 1.00 75.19 91 HIS A CA 1
ATOM 722 C C . HIS A 1 91 ? 5.945 -25.791 -7.467 1.00 75.19 91 HIS A C 1
ATOM 724 O O . HIS A 1 91 ? 5.926 -24.631 -7.040 1.00 75.19 91 HIS A O 1
ATOM 730 N N . PRO A 1 92 ? 6.935 -26.225 -8.271 1.00 79.88 92 PRO A N 1
ATOM 731 C CA . PRO A 1 92 ? 7.925 -25.321 -8.839 1.00 79.88 92 PRO A CA 1
ATOM 732 C C . PRO A 1 92 ? 7.226 -24.165 -9.567 1.00 79.88 92 PRO A C 1
ATOM 734 O O . PRO A 1 92 ? 6.230 -24.409 -10.253 1.00 79.88 92 PRO A O 1
ATOM 737 N N . PRO A 1 93 ? 7.724 -22.921 -9.448 1.00 70.50 93 PRO A N 1
ATOM 738 C CA . PRO A 1 93 ? 7.138 -21.804 -10.169 1.00 70.50 93 PRO A CA 1
ATOM 739 C C . PRO A 1 93 ? 7.179 -22.096 -11.667 1.00 70.50 93 PRO A C 1
ATOM 741 O O . PRO A 1 93 ? 8.225 -22.456 -12.216 1.00 70.50 93 PRO A O 1
ATOM 744 N N . GLU A 1 94 ? 6.038 -21.933 -12.330 1.00 73.06 94 GLU A N 1
ATOM 745 C CA . GLU A 1 94 ? 5.980 -21.996 -13.782 1.00 73.06 94 GLU A CA 1
ATOM 746 C C . GLU A 1 94 ? 6.933 -20.931 -14.342 1.00 73.06 94 GLU A C 1
ATOM 748 O O . GLU A 1 94 ? 6.986 -19.803 -13.844 1.00 73.06 94 GLU A O 1
ATOM 753 N N . VAL A 1 95 ? 7.763 -21.292 -15.323 1.00 69.75 95 VAL A N 1
ATOM 754 C CA . VAL A 1 95 ? 8.785 -20.381 -15.854 1.00 69.75 95 VAL A CA 1
ATOM 755 C C . VAL A 1 95 ? 8.091 -19.258 -16.628 1.00 69.75 95 VAL A C 1
ATOM 757 O O . VAL A 1 95 ? 7.868 -19.350 -17.835 1.00 69.75 95 VAL A O 1
ATOM 760 N N . VAL A 1 96 ? 7.746 -18.174 -15.932 1.00 59.75 96 VAL A N 1
ATOM 761 C CA . VAL A 1 96 ? 7.132 -16.994 -16.541 1.00 59.75 96 VAL A CA 1
ATOM 762 C C . VAL A 1 96 ? 8.210 -16.200 -17.272 1.00 59.75 96 VAL A C 1
ATOM 764 O O . VAL A 1 96 ? 9.168 -15.701 -16.679 1.00 59.75 96 VAL A O 1
ATOM 767 N N . LYS A 1 97 ? 8.041 -16.045 -18.586 1.00 58.75 97 LYS A N 1
ATOM 768 C CA . LYS A 1 97 ? 8.878 -15.154 -19.394 1.00 58.75 97 LYS A CA 1
ATOM 769 C C . LYS A 1 97 ? 8.489 -13.705 -19.103 1.00 58.75 97 LYS A C 1
ATOM 771 O O . LYS A 1 97 ? 7.502 -13.204 -19.633 1.00 58.75 97 LYS A O 1
ATOM 776 N N . THR A 1 98 ? 9.248 -13.022 -18.256 1.00 61.19 98 THR A N 1
ATOM 777 C CA . THR A 1 98 ? 9.069 -11.587 -18.009 1.00 61.19 98 THR A CA 1
ATOM 778 C C . THR A 1 98 ? 9.740 -10.764 -19.114 1.00 61.19 98 THR A C 1
ATOM 780 O O . THR A 1 98 ? 10.673 -11.210 -19.784 1.00 61.19 98 THR A O 1
ATOM 783 N N . LYS A 1 99 ? 9.275 -9.533 -19.359 1.00 49.88 99 LYS A N 1
ATOM 784 C CA . LYS A 1 99 ? 9.935 -8.621 -20.309 1.00 49.88 99 LYS A CA 1
ATOM 785 C C . LYS A 1 99 ? 11.349 -8.324 -19.796 1.00 49.88 99 LYS A C 1
ATOM 787 O O . LYS A 1 99 ? 11.513 -7.577 -18.840 1.00 49.88 99 LYS A O 1
ATOM 792 N N . GLY A 1 100 ? 12.350 -8.946 -20.416 1.00 54.03 100 GLY A N 1
ATOM 793 C CA . GLY A 1 100 ? 13.703 -9.036 -19.860 1.00 54.03 100 GLY A CA 1
ATOM 794 C C . GLY A 1 100 ? 14.221 -10.470 -19.709 1.00 54.03 100 GLY A C 1
ATOM 795 O O . GLY A 1 100 ? 15.328 -10.653 -19.228 1.00 54.03 100 GLY A O 1
ATOM 796 N N . SER A 1 101 ? 13.474 -11.491 -20.132 1.00 55.78 101 SER A N 1
ATOM 797 C CA . SER A 1 101 ? 13.932 -12.888 -20.193 1.00 55.78 101 SE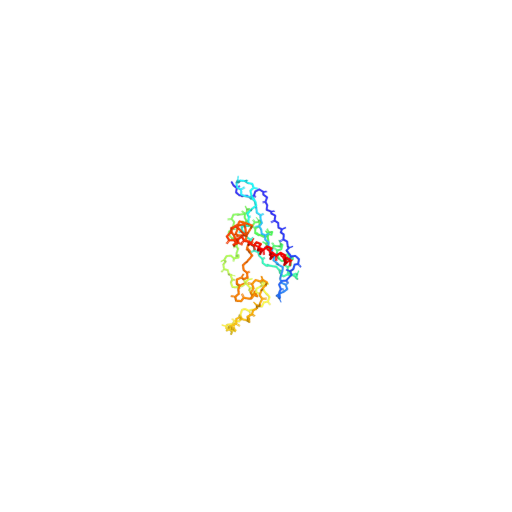R A CA 1
ATOM 798 C C . SER A 1 101 ? 14.116 -13.399 -21.628 1.00 55.78 101 SER A C 1
ATOM 800 O O . SER A 1 101 ? 14.448 -14.565 -21.839 1.00 55.78 101 SER A O 1
ATOM 802 N N . TYR A 1 102 ? 13.858 -12.556 -22.637 1.00 48.97 102 TYR A N 1
ATOM 803 C CA . TYR A 1 102 ? 14.048 -12.934 -24.031 1.00 48.97 102 TYR A CA 1
ATOM 804 C C . TYR A 1 102 ? 15.521 -12.795 -24.402 1.00 48.97 102 TYR A C 1
ATOM 806 O O . TYR A 1 102 ? 16.032 -11.682 -24.513 1.00 48.97 102 TYR A O 1
ATOM 814 N N . SER A 1 103 ? 16.135 -13.949 -24.661 1.00 51.16 103 SER A N 1
ATOM 815 C CA . SER A 1 103 ? 17.405 -14.156 -25.356 1.00 51.16 103 SER A CA 1
ATOM 816 C C . SER A 1 103 ? 18.607 -14.457 -24.465 1.00 51.16 103 SER A C 1
ATOM 818 O O . SER A 1 103 ? 19.004 -13.688 -23.595 1.00 51.16 103 SER A O 1
ATOM 820 N N . SER A 1 104 ? 19.275 -15.552 -24.822 1.00 54.62 104 SER A N 1
ATOM 821 C CA . SER A 1 104 ? 20.637 -15.953 -24.454 1.00 54.62 104 SER A CA 1
ATOM 822 C C . SER A 1 104 ? 21.711 -14.895 -24.779 1.00 54.62 104 SER A C 1
ATOM 824 O O . SER A 1 104 ? 22.883 -15.087 -24.468 1.00 54.62 104 SER A O 1
ATOM 826 N N . LYS A 1 105 ? 21.322 -13.748 -25.353 1.00 56.44 105 LYS A N 1
ATOM 827 C CA . LYS A 1 105 ? 22.106 -12.512 -25.448 1.00 56.44 105 LYS A CA 1
ATOM 828 C C . LYS A 1 105 ? 21.467 -11.406 -24.600 1.00 56.44 105 LYS A C 1
ATOM 830 O O . LYS A 1 105 ? 20.820 -10.515 -25.138 1.00 56.44 105 LYS A O 1
ATOM 835 N N . GLY A 1 106 ? 21.667 -11.482 -23.285 1.00 56.75 106 GLY A N 1
ATOM 836 C CA . GLY A 1 106 ? 21.647 -10.341 -22.362 1.00 56.75 106 GLY A CA 1
ATOM 837 C C . GLY A 1 106 ? 20.503 -9.345 -22.550 1.00 56.7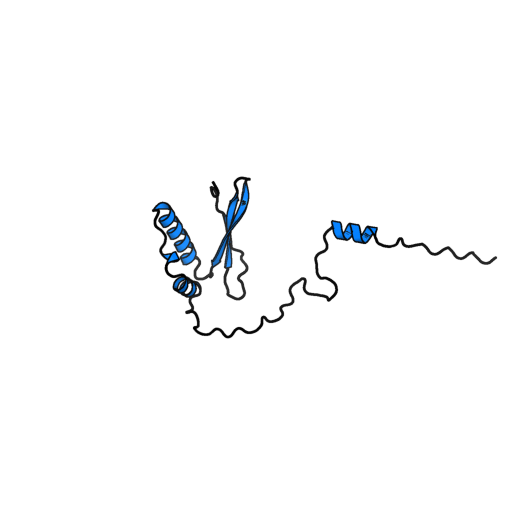5 106 GLY A C 1
ATOM 838 O O . GLY A 1 106 ? 20.689 -8.242 -23.048 1.00 56.75 106 GLY A O 1
ATOM 839 N N . SER A 1 107 ? 19.337 -9.698 -22.043 1.00 56.50 107 SER A N 1
ATOM 840 C CA . SER A 1 107 ? 18.120 -8.891 -21.930 1.00 56.50 107 SER A CA 1
ATOM 841 C C . SER A 1 107 ? 18.189 -7.741 -20.902 1.00 56.50 107 SER A C 1
ATOM 843 O O . SER A 1 107 ? 17.164 -7.256 -20.418 1.00 56.50 107 SER A O 1
ATOM 845 N N . ARG A 1 108 ? 19.398 -7.278 -20.562 1.00 71.50 108 ARG A N 1
ATOM 846 C CA . ARG A 1 108 ? 19.616 -6.115 -19.697 1.00 71.50 108 ARG A CA 1
ATOM 847 C C . ARG A 1 108 ? 19.374 -4.841 -20.502 1.00 71.50 108 ARG A C 1
ATOM 849 O O . ARG A 1 108 ? 19.964 -4.649 -21.562 1.00 71.50 108 ARG A O 1
ATOM 856 N N . ILE A 1 109 ? 18.545 -3.941 -19.973 1.00 67.25 109 ILE A N 1
ATOM 857 C CA . ILE A 1 109 ? 18.401 -2.587 -20.521 1.00 67.25 109 ILE A CA 1
ATOM 858 C C . ILE A 1 109 ? 19.750 -1.873 -20.363 1.00 67.25 109 ILE A C 1
ATOM 860 O O . ILE A 1 109 ? 20.207 -1.633 -19.248 1.00 67.25 109 ILE A O 1
ATOM 864 N N . ILE A 1 110 ? 20.395 -1.572 -21.490 1.00 74.69 110 ILE A N 1
ATOM 865 C CA . ILE A 1 110 ? 21.725 -0.954 -21.539 1.00 74.69 110 ILE A CA 1
ATOM 866 C C . ILE A 1 110 ? 21.590 0.552 -21.292 1.00 74.69 110 ILE A C 1
ATOM 868 O O . ILE A 1 110 ? 20.830 1.239 -21.987 1.00 74.69 110 ILE A O 1
ATOM 872 N N . SER A 1 111 ? 22.338 1.065 -20.316 1.00 78.00 111 SER A N 1
ATOM 873 C CA . SER A 1 111 ? 22.361 2.492 -19.972 1.00 78.00 111 SER A CA 1
ATOM 874 C C . SER A 1 111 ? 22.949 3.346 -21.104 1.00 78.00 111 SER A C 1
ATOM 876 O O . SER A 1 111 ? 23.691 2.855 -21.956 1.00 78.00 111 SER A O 1
ATOM 878 N N . GLN A 1 112 ? 22.669 4.654 -21.111 1.00 84.06 112 GLN A N 1
ATOM 879 C CA . GLN A 1 112 ? 23.245 5.559 -22.118 1.00 84.06 112 GLN A CA 1
ATOM 880 C C . GLN A 1 112 ? 24.783 5.566 -22.090 1.00 84.06 112 GLN A C 1
ATOM 882 O O . GLN A 1 112 ? 25.415 5.577 -23.144 1.00 84.06 112 GLN A O 1
ATOM 887 N N . ARG A 1 113 ? 25.385 5.474 -20.895 1.00 87.69 113 ARG A N 1
ATOM 888 C CA . ARG A 1 113 ? 26.841 5.382 -20.719 1.00 87.69 113 ARG A CA 1
ATOM 889 C C . ARG A 1 113 ? 27.417 4.126 -21.375 1.00 87.69 113 ARG A C 1
ATOM 891 O O . ARG A 1 113 ? 28.405 4.211 -22.094 1.00 87.69 113 ARG A O 1
ATOM 898 N N . GLU A 1 114 ? 26.801 2.970 -21.143 1.00 82.12 114 GLU A N 1
ATOM 899 C CA . GLU A 1 114 ? 27.248 1.698 -21.729 1.00 82.12 114 GLU A CA 1
ATOM 900 C C . GLU A 1 114 ? 27.094 1.695 -23.257 1.00 82.12 114 GLU A C 1
ATOM 902 O O . GLU A 1 114 ? 27.995 1.236 -23.958 1.00 82.12 114 GLU A O 1
ATOM 907 N N . LYS A 1 115 ? 26.004 2.274 -23.788 1.00 85.44 115 LYS A N 1
ATOM 908 C CA . LYS A 1 115 ? 25.838 2.462 -25.238 1.00 85.44 115 LYS A CA 1
ATOM 909 C C . LYS A 1 115 ? 26.964 3.313 -25.823 1.00 85.44 115 LYS A C 1
ATOM 911 O O . LYS A 1 115 ? 27.580 2.880 -26.791 1.00 85.44 115 LYS A O 1
ATOM 916 N N . 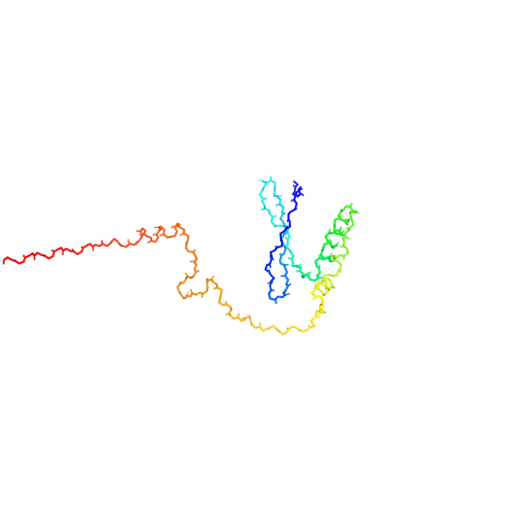ALA A 1 116 ? 27.284 4.450 -25.203 1.00 85.38 116 ALA A N 1
ATOM 917 C CA . ALA A 1 116 ? 28.351 5.338 -25.664 1.00 85.38 116 ALA A CA 1
ATOM 918 C C . ALA A 1 116 ? 29.729 4.651 -25.679 1.00 85.38 116 ALA A C 1
ATOM 920 O O . ALA A 1 116 ? 30.464 4.774 -26.654 1.00 85.38 116 ALA A O 1
ATOM 921 N N . ILE A 1 117 ? 30.052 3.864 -24.646 1.00 83.50 117 ILE A N 1
ATOM 922 C CA . ILE A 1 117 ? 31.297 3.079 -24.596 1.00 83.50 117 ILE A CA 1
ATOM 923 C C . ILE A 1 117 ? 31.321 2.029 -25.713 1.00 83.50 117 ILE A C 1
ATOM 925 O O . ILE A 1 117 ? 32.332 1.870 -26.394 1.00 83.50 117 ILE A O 1
ATOM 929 N N . SER A 1 118 ? 30.207 1.319 -25.929 1.00 82.00 118 SER A N 1
ATOM 930 C CA . SER A 1 118 ? 30.127 0.319 -26.997 1.00 82.00 118 SER A CA 1
ATOM 931 C C . SER A 1 118 ? 30.278 0.939 -28.387 1.00 82.00 118 SER A C 1
ATOM 933 O O . SER A 1 118 ? 30.916 0.333 -29.235 1.00 82.00 118 SER A O 1
ATOM 935 N N . GLU A 1 119 ? 29.732 2.140 -28.607 1.00 85.31 119 GLU A N 1
ATOM 936 C CA . GLU A 1 119 ? 29.822 2.905 -29.856 1.00 85.31 119 GLU A CA 1
ATOM 937 C C . GLU A 1 119 ? 31.257 3.354 -30.132 1.00 85.31 119 GLU A C 1
ATOM 939 O O . GLU A 1 119 ? 31.753 3.162 -31.237 1.00 85.31 119 GLU A O 1
ATOM 944 N N . PHE A 1 120 ? 31.934 3.886 -29.109 1.00 83.81 120 PHE A N 1
ATOM 945 C CA . PHE A 1 120 ? 33.326 4.322 -29.196 1.00 83.81 120 PHE A CA 1
ATOM 946 C C . PHE A 1 120 ? 34.274 3.170 -29.545 1.00 83.81 120 PHE A C 1
ATOM 948 O O . PHE A 1 120 ? 35.221 3.349 -30.302 1.00 83.81 120 PHE A O 1
ATOM 955 N N . ASN A 1 121 ? 33.987 1.971 -29.035 1.00 85.75 121 ASN A N 1
ATOM 956 C CA . ASN A 1 121 ? 34.785 0.775 -29.295 1.00 85.75 121 ASN A CA 1
ATOM 957 C C . ASN A 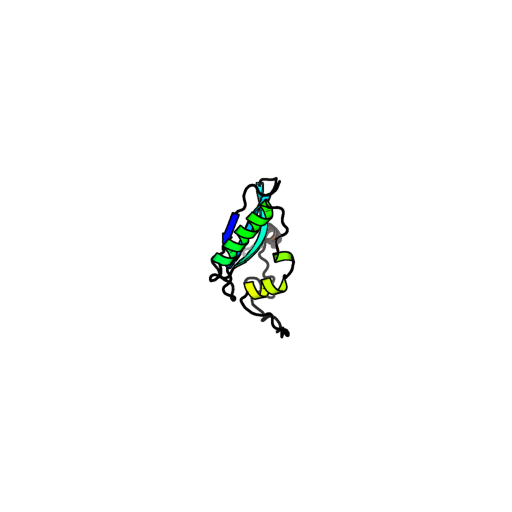1 121 ? 34.450 0.080 -30.629 1.00 85.75 121 ASN A C 1
ATOM 959 O O . ASN A 1 121 ? 35.068 -0.940 -30.945 1.00 85.75 121 ASN A O 1
ATOM 963 N N . LYS A 1 122 ? 33.474 0.567 -31.414 1.00 85.69 122 LYS A N 1
ATOM 964 C CA . LYS A 1 122 ? 33.205 -0.005 -32.742 1.00 85.69 122 LYS A CA 1
ATOM 965 C C . LYS A 1 122 ? 34.370 0.334 -33.680 1.00 85.69 122 LYS A C 1
ATOM 967 O O . LYS A 1 122 ? 34.779 1.492 -33.735 1.00 85.69 122 LYS A O 1
ATOM 972 N N . PRO A 1 123 ? 34.881 -0.637 -34.458 1.00 81.25 123 PRO A N 1
ATOM 973 C CA . PRO A 1 123 ? 35.911 -0.354 -35.446 1.00 81.25 123 PRO A CA 1
ATOM 974 C C . PRO A 1 123 ? 35.380 0.641 -36.480 1.00 81.25 123 PRO A C 1
ATOM 976 O O . PRO A 1 123 ? 34.243 0.525 -36.951 1.00 81.25 123 PRO A O 1
ATOM 979 N N . LEU A 1 124 ? 36.212 1.621 -36.831 1.00 75.94 124 LEU A N 1
ATOM 980 C CA . LEU A 1 124 ? 35.897 2.579 -37.884 1.00 75.94 124 LEU A CA 1
ATOM 981 C C . LEU A 1 124 ? 35.690 1.824 -39.200 1.00 75.94 124 LEU A C 1
ATOM 983 O O . LEU A 1 124 ? 36.504 0.981 -39.582 1.00 75.94 124 LEU A O 1
ATOM 987 N N . ARG A 1 125 ? 34.590 2.121 -39.899 1.00 72.12 125 ARG A N 1
ATOM 988 C CA . ARG A 1 125 ? 34.364 1.584 -41.243 1.00 72.12 125 ARG A CA 1
ATOM 989 C C . ARG A 1 125 ? 35.376 2.228 -42.182 1.00 72.12 125 ARG A C 1
ATOM 991 O O . ARG A 1 125 ? 35.306 3.432 -42.413 1.00 72.12 125 ARG A O 1
ATOM 998 N N . MET A 1 126 ? 36.301 1.435 -42.710 1.00 69.50 126 MET A N 1
ATOM 999 C CA . MET A 1 126 ? 37.162 1.887 -43.796 1.00 69.50 126 MET A CA 1
ATOM 1000 C C . MET A 1 126 ? 36.345 1.859 -45.088 1.00 69.50 126 MET A C 1
ATOM 1002 O O . MET A 1 126 ? 35.649 0.884 -45.366 1.00 69.50 126 MET A O 1
ATOM 1006 N N . CYS A 1 127 ? 36.368 2.956 -45.835 1.00 74.81 127 CYS A N 1
ATOM 1007 C CA . CYS A 1 127 ? 35.844 2.979 -47.192 1.00 74.81 127 CYS A CA 1
ATOM 1008 C C . CYS A 1 127 ? 36.753 2.140 -48.098 1.00 74.81 127 CYS A C 1
ATOM 1010 O O . CYS A 1 127 ? 37.977 2.198 -47.978 1.00 74.81 127 CYS A 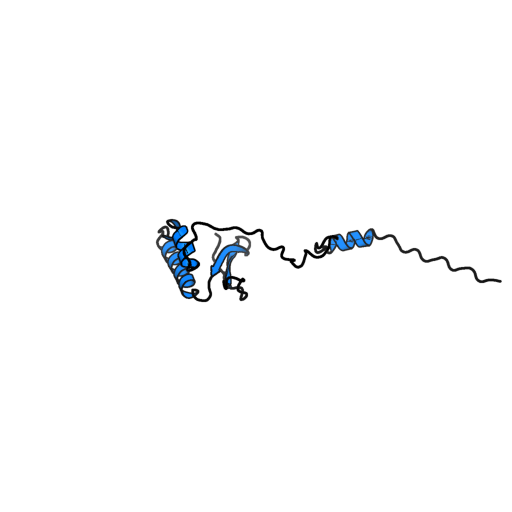O 1
ATOM 1012 N N . ASP A 1 128 ? 36.152 1.372 -49.007 1.00 69.38 128 ASP A N 1
ATOM 1013 C CA . ASP A 1 128 ? 36.911 0.661 -50.031 1.00 69.38 128 ASP A CA 1
ATOM 1014 C C . ASP A 1 128 ? 37.582 1.669 -50.970 1.00 69.38 128 ASP A C 1
ATOM 1016 O O . ASP A 1 128 ? 36.962 2.637 -51.424 1.00 69.38 128 ASP A O 1
ATOM 1020 N N . MET A 1 129 ? 38.862 1.433 -51.262 1.00 65.44 129 MET A N 1
ATOM 1021 C CA . MET A 1 129 ? 39.624 2.225 -52.226 1.00 65.44 129 MET A CA 1
ATOM 1022 C C . MET A 1 129 ? 38.930 2.190 -53.597 1.00 65.44 129 MET A C 1
ATOM 1024 O O . MET A 1 129 ? 38.593 1.102 -54.080 1.00 65.44 129 MET A O 1
ATOM 1028 N N . PRO A 1 130 ? 38.727 3.342 -54.264 1.00 63.69 130 PRO A N 1
ATOM 1029 C CA . PRO A 1 130 ? 38.138 3.353 -55.593 1.00 63.69 130 PRO A CA 1
ATOM 1030 C C . PRO A 1 130 ? 39.055 2.599 -56.563 1.00 63.69 130 PRO A C 1
ATOM 1032 O O . PRO A 1 130 ? 40.245 2.896 -56.676 1.00 63.69 130 PRO A O 1
ATOM 1035 N N . ARG A 1 131 ? 38.502 1.597 -57.260 1.00 66.56 131 ARG A N 1
ATOM 1036 C CA . ARG A 1 131 ? 39.207 0.895 -58.341 1.00 66.56 131 ARG A CA 1
ATOM 1037 C C . ARG A 1 131 ? 39.579 1.907 -59.426 1.00 66.56 131 ARG A C 1
ATOM 1039 O O . ARG A 1 131 ? 38.716 2.647 -59.894 1.00 66.56 131 ARG A O 1
ATOM 1046 N N . ALA A 1 132 ? 40.858 1.934 -59.801 1.00 67.12 132 ALA A N 1
ATOM 1047 C CA . ALA A 1 132 ? 41.353 2.765 -60.891 1.00 67.12 132 ALA A CA 1
ATOM 1048 C C . ALA A 1 132 ? 40.614 2.432 -62.198 1.00 67.12 132 ALA A C 1
ATOM 1050 O O . ALA A 1 132 ? 40.354 1.263 -62.494 1.00 67.12 132 ALA A O 1
ATOM 1051 N N . TRP A 1 133 ? 40.257 3.472 -62.951 1.00 50.50 133 TRP A N 1
ATOM 1052 C CA . TRP A 1 133 ? 39.597 3.355 -64.249 1.00 50.50 133 TRP A CA 1
ATOM 1053 C C . TRP A 1 133 ? 40.555 2.733 -65.280 1.00 50.50 133 TRP A C 1
ATOM 1055 O O . TRP A 1 133 ? 41.726 3.118 -65.298 1.00 50.50 133 TRP A O 1
ATOM 1065 N N . PRO A 1 134 ? 40.102 1.787 -66.125 1.00 61.72 134 PRO A N 1
ATOM 1066 C CA . PRO A 1 134 ? 40.938 1.242 -67.188 1.00 61.72 134 PRO A CA 1
ATOM 1067 C C . PRO A 1 134 ? 41.178 2.302 -68.275 1.00 61.72 134 PRO A C 1
ATOM 1069 O O . PRO A 1 134 ? 40.256 3.030 -68.646 1.00 61.72 134 PRO A O 1
ATOM 1072 N N . SER A 1 135 ? 42.436 2.376 -68.716 1.00 62.66 135 SER A N 1
ATOM 1073 C CA . SER A 1 135 ? 43.004 3.282 -69.727 1.00 62.66 135 SER A CA 1
ATOM 1074 C C . SER A 1 135 ? 42.505 3.025 -71.140 1.00 62.66 135 SER A C 1
ATOM 1076 O O . SER A 1 135 ? 42.447 1.824 -71.495 1.00 62.66 135 SER A O 1
#

Foldseek 3Di:
DKAPDWDKDWDPDQDVLQWIKIWIWTADPVRDIDTDDIDIAHPVCPVVVVVVVVQVVVCVVVVHDDPCVPPVQVVVCVRSVHHDDPDDDDDDPDPDDDQQNPDPPGSDDADPVRVVVVVVPDDDDDDDDDDDDDD

Secondary structure (DSSP, 8-state):
---S-EEEEEEEEE-TTSEEEEEEEEE-TTS-EEEEEEEEEEGGGHHHHHHHHHHHHHHHHTTPPPGGGS-HHHHHHHHHTSPPPS----PPPP----TT---TTT-----HHHHHHHHHTSPP-PPPPPPPPP-

Organism: Salvia divinorum (NCBI:txid28513)

pLDDT: mean 71.25, std 9.96, range [48.16, 87.69]